Protein AF-W1WLH9-F1 (afdb_monomer)

Secondary structure (DSSP, 8-state):
--EETTEEPPHHHHHHHHHHHHTT---PEE-TT-TT-EE---TT----TT-HHHHHHHHHHHHHHHHHHHTTTTSTTPPPHHHHHHHHTT-

Mean predicted aligned error: 3.55 Å

Sequence (91 aa):
TGFFLENKIPKEVTLDLLERLVEGALDFKPFYKYENLSYVEVPGFEPPFQVREYHHQLHKAFEFRYDYVEKLIGHKNELPQEVLDVLKTLM

Foldseek 3Di:
DCAQVPHDDDVVQVVVVVVCVVVVNFDWDDDPPQPPDTDGDDPPRDQPVVDPVSLVVQLVVLVVVLVVQVVCPPHPPHDDPVVNVSSVSRD

Radius of gyration: 15.84 Å; Cα contacts (8 Å, |Δi|>4): 61; chains: 1; bounding box: 33×31×39 Å

pLDDT: mean 94.02, std 4.2, range [63.12, 97.56]

Solvent-accessible surface area (backbone atoms only — not comparable to full-atom values): 5715 Å² total; per-residue (Å²): 120,63,60,59,84,92,46,73,47,56,65,64,62,57,49,52,54,51,53,31,52,76,70,66,70,65,66,73,40,73,40,79,91,43,89,92,38,64,41,64,90,43,94,97,66,68,80,63,84,88,41,68,67,55,54,52,53,53,36,53,53,40,51,55,49,43,59,53,54,63,70,22,63,97,44,99,75,46,69,68,69,65,59,56,57,54,44,60,77,64,101

Nearest PDB structures (foldseek):
  2f1m-assembly1_A  TM=7.735E-01  e=4.424E+00  Escherichia coli
  8t1l-assembly1_D  TM=3.656E-01  e=8.175E+00  Mus musculus

Structure (mmCIF, N/CA/C/O backbone):
data_AF-W1WLH9-F1
#
_entry.id   AF-W1WLH9-F1
#
loop_
_atom_site.group_PDB
_atom_site.id
_atom_site.type_symbol
_atom_site.label_atom_id
_atom_site.label_alt_id
_atom_site.label_comp_id
_atom_site.label_asym_id
_atom_site.label_entity_id
_atom_site.label_seq_id
_atom_site.pdbx_PDB_ins_code
_atom_site.Cartn_x
_atom_site.Cartn_y
_atom_site.Cartn_z
_atom_site.occupancy
_atom_site.B_iso_or_equiv
_atom_site.auth_seq_id
_atom_site.auth_comp_id
_atom_site.auth_asym_id
_atom_site.auth_atom_id
_atom_site.pdbx_PDB_model_num
ATOM 1 N N . THR A 1 1 ? -15.992 7.424 -2.085 1.00 63.12 1 THR A N 1
ATOM 2 C CA . THR A 1 1 ? -15.106 6.376 -1.549 1.00 63.12 1 THR A CA 1
ATOM 3 C C . THR A 1 1 ? -15.171 5.162 -2.445 1.00 63.12 1 THR A C 1
ATOM 5 O O . THR A 1 1 ? -16.172 4.982 -3.134 1.00 63.12 1 THR A O 1
ATOM 8 N N . GLY A 1 2 ? -14.080 4.403 -2.503 1.00 89.31 2 GLY A N 1
ATOM 9 C CA . GLY A 1 2 ? -13.973 3.204 -3.330 1.00 89.31 2 GLY A CA 1
ATOM 10 C C . GLY A 1 2 ? -14.467 1.946 -2.618 1.00 89.31 2 GLY A C 1
ATOM 11 O O . GLY A 1 2 ? -15.257 2.004 -1.672 1.00 89.31 2 GLY A O 1
ATOM 12 N N . PHE A 1 3 ? -13.961 0.815 -3.089 1.00 92.69 3 PHE A N 1
ATOM 13 C CA . PHE A 1 3 ? -14.188 -0.505 -2.522 1.00 92.69 3 PHE A CA 1
ATOM 14 C C . PHE A 1 3 ? -12.847 -1.115 -2.128 1.00 92.69 3 PHE A C 1
ATOM 16 O O . PHE A 1 3 ? -11.826 -0.851 -2.766 1.00 92.69 3 PHE A O 1
ATOM 23 N N . PHE A 1 4 ? -12.869 -1.935 -1.090 1.00 92.81 4 PHE A N 1
ATOM 24 C CA . PHE A 1 4 ? -11.810 -2.880 -0.795 1.00 92.81 4 PHE A CA 1
ATOM 25 C C . PHE A 1 4 ? -12.356 -4.274 -1.081 1.00 92.81 4 PHE A C 1
ATOM 27 O O . PHE A 1 4 ?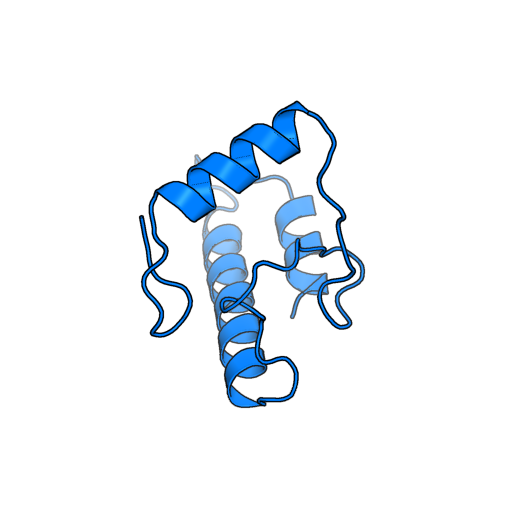 -13.245 -4.750 -0.373 1.00 92.81 4 PHE A O 1
ATOM 34 N N . LEU A 1 5 ? -11.858 -4.896 -2.153 1.00 90.56 5 LEU A N 1
ATOM 35 C CA . LEU A 1 5 ? -12.473 -6.091 -2.732 1.00 90.56 5 LEU A CA 1
ATOM 36 C C . LEU A 1 5 ? -13.963 -5.810 -3.013 1.00 90.56 5 LEU A C 1
ATOM 38 O O . LEU A 1 5 ? -14.284 -4.820 -3.666 1.00 90.56 5 LEU A O 1
ATOM 42 N N . GLU A 1 6 ? -14.870 -6.616 -2.471 1.00 91.06 6 GLU A N 1
ATOM 43 C CA . GLU A 1 6 ? -16.319 -6.440 -2.629 1.00 91.06 6 GLU A CA 1
ATOM 44 C C . GLU A 1 6 ? -16.930 -5.476 -1.592 1.00 91.06 6 GLU A C 1
ATOM 46 O O . GLU A 1 6 ? -18.093 -5.082 -1.696 1.00 91.06 6 GLU A O 1
ATOM 51 N N . ASN A 1 7 ? -16.158 -5.061 -0.582 1.00 92.00 7 ASN A N 1
ATOM 52 C CA . ASN A 1 7 ? -16.663 -4.259 0.528 1.00 92.00 7 ASN A CA 1
ATOM 53 C C . ASN A 1 7 ? -16.561 -2.766 0.213 1.00 92.00 7 ASN A C 1
ATOM 55 O O . ASN A 1 7 ? -15.474 -2.209 0.034 1.00 92.00 7 ASN A O 1
ATOM 59 N N . LYS A 1 8 ? -17.707 -2.081 0.181 1.00 94.25 8 LYS A N 1
ATOM 60 C CA . LYS A 1 8 ? -17.748 -0.624 0.027 1.00 94.25 8 LYS A CA 1
ATOM 61 C C . LYS A 1 8 ? -17.150 0.043 1.260 1.00 94.25 8 LYS A C 1
ATOM 63 O O . LYS A 1 8 ? -17.579 -0.249 2.370 1.00 94.25 8 LYS A O 1
ATOM 68 N N . ILE A 1 9 ? -16.238 0.991 1.063 1.00 94.31 9 ILE A N 1
ATOM 69 C CA . ILE A 1 9 ? -15.639 1.751 2.165 1.00 94.31 9 ILE A CA 1
ATOM 70 C C . ILE A 1 9 ? -16.567 2.929 2.519 1.00 94.31 9 ILE A C 1
ATOM 72 O O . ILE A 1 9 ? -16.781 3.808 1.668 1.00 94.31 9 ILE A O 1
ATOM 76 N N . PRO A 1 10 ? -17.143 2.989 3.737 1.00 95.00 10 PRO A N 1
ATOM 77 C CA . PRO A 1 10 ? -17.887 4.156 4.202 1.00 95.00 10 PRO A CA 1
ATOM 78 C C . PRO A 1 10 ? -16.980 5.387 4.278 1.00 95.00 10 PRO A C 1
ATOM 80 O O . PRO A 1 10 ? -15.777 5.277 4.515 1.00 95.00 10 PRO A O 1
ATOM 83 N N . LYS A 1 11 ? -17.547 6.580 4.087 1.00 95.69 11 LYS A N 1
ATOM 84 C CA . LYS A 1 11 ? -16.765 7.828 4.161 1.00 95.69 11 LYS A CA 1
ATOM 85 C C . LYS A 1 11 ? -16.203 8.058 5.565 1.00 95.69 11 LYS A C 1
ATOM 87 O O . LYS A 1 11 ? -15.105 8.579 5.695 1.00 95.69 11 LYS A O 1
ATOM 92 N N . GLU A 1 12 ? -16.934 7.616 6.581 1.00 95.12 12 GLU A N 1
ATOM 93 C CA . GLU A 1 12 ? -16.603 7.731 7.998 1.00 95.12 12 GLU A CA 1
ATOM 94 C C . GLU A 1 12 ? -15.295 6.999 8.310 1.00 95.12 12 GLU A C 1
ATOM 96 O O . GLU A 1 12 ? -14.439 7.555 8.983 1.00 95.12 12 GLU A O 1
ATOM 101 N N . VAL A 1 13 ? -15.090 5.812 7.727 1.00 95.19 13 VAL A N 1
ATOM 102 C CA . VAL A 1 13 ? -13.843 5.042 7.873 1.00 95.19 13 VAL A CA 1
ATOM 103 C C . VAL A 1 13 ? -12.648 5.804 7.298 1.00 95.19 13 VAL A C 1
ATOM 105 O O . VAL A 1 13 ? -11.577 5.832 7.891 1.00 95.19 13 VAL A O 1
ATOM 108 N N . THR A 1 14 ? -12.818 6.443 6.136 1.00 94.56 14 THR A N 1
ATOM 109 C CA . THR A 1 14 ? -11.741 7.240 5.528 1.00 94.56 14 THR A CA 1
ATOM 110 C C . THR A 1 14 ? -11.419 8.482 6.359 1.00 94.56 14 THR A C 1
ATOM 112 O O . THR A 1 14 ? -10.249 8.813 6.513 1.00 94.56 14 THR A O 1
ATOM 115 N N . LEU A 1 15 ? -12.439 9.166 6.884 1.00 96.38 15 LEU A N 1
ATOM 116 C CA . LEU A 1 15 ? -12.258 10.368 7.700 1.00 96.38 15 LEU A CA 1
ATOM 117 C C . LEU A 1 15 ? -11.580 10.046 9.039 1.00 96.38 15 LEU A C 1
ATOM 119 O O . LEU A 1 15 ? -10.605 10.710 9.371 1.00 96.38 15 LEU A O 1
ATOM 123 N N . ASP A 1 16 ? -12.003 8.980 9.726 1.00 95.50 16 ASP A N 1
ATOM 124 C CA . AS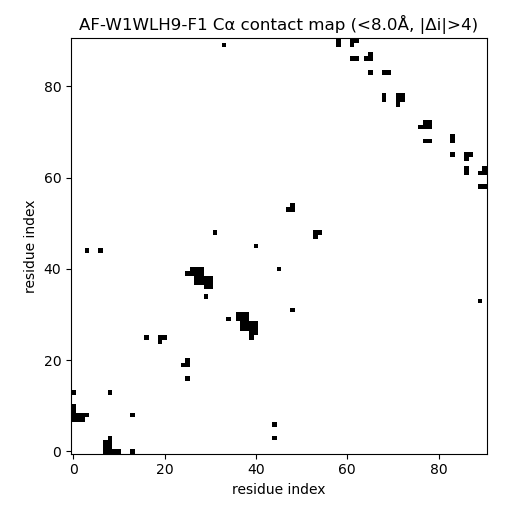P A 1 16 ? -11.378 8.508 10.974 1.00 95.50 16 ASP A CA 1
ATOM 125 C C . ASP A 1 16 ? -9.879 8.220 10.797 1.00 95.50 16 ASP A C 1
ATOM 127 O O . ASP A 1 16 ? -9.046 8.680 11.577 1.00 95.50 16 ASP A O 1
ATOM 131 N N . LEU A 1 17 ? -9.506 7.521 9.718 1.00 95.94 17 LEU A N 1
ATOM 132 C CA . LEU A 1 17 ? -8.099 7.238 9.422 1.00 95.94 17 LEU A CA 1
ATOM 133 C C . LEU A 1 17 ? -7.280 8.508 9.178 1.00 95.94 17 LEU A C 1
ATOM 135 O O . LEU A 1 17 ? -6.127 8.572 9.598 1.00 95.94 17 LEU A O 1
ATOM 139 N N . LEU A 1 18 ? -7.849 9.508 8.499 1.00 96.12 18 LEU A N 1
ATOM 140 C CA . LEU A 1 18 ? -7.166 10.776 8.242 1.00 96.12 18 LEU A CA 1
ATOM 141 C C . LEU A 1 18 ? -6.981 11.590 9.526 1.00 96.12 18 LEU A C 1
ATOM 143 O O . LEU A 1 18 ? -5.898 12.130 9.739 1.00 96.12 18 LEU A O 1
ATOM 147 N N . GLU A 1 19 ? -7.999 11.652 10.384 1.00 97.50 19 GLU A N 1
ATOM 148 C CA . GLU A 1 19 ? -7.921 12.329 11.683 1.00 97.50 19 GLU A CA 1
ATOM 149 C C . GLU A 1 19 ? -6.834 11.691 12.555 1.00 97.50 19 GLU A C 1
ATOM 151 O O . GLU A 1 19 ? -5.889 12.364 12.972 1.00 97.50 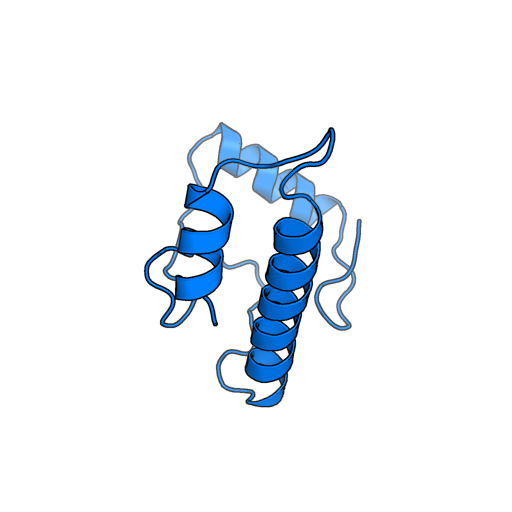19 GLU A O 1
ATOM 156 N N . ARG A 1 20 ? -6.871 10.364 12.710 1.00 97.56 20 ARG A N 1
ATOM 157 C CA . ARG A 1 20 ? -5.873 9.621 13.490 1.00 97.56 20 ARG A CA 1
ATOM 158 C C . ARG A 1 20 ? -4.466 9.698 12.898 1.00 97.56 20 ARG A C 1
ATOM 160 O O . ARG A 1 20 ? -3.495 9.652 13.652 1.00 97.56 20 ARG A O 1
ATOM 167 N N . LEU A 1 21 ? -4.327 9.811 11.573 1.00 96.81 21 LEU A N 1
ATOM 168 C CA . LEU A 1 21 ? -3.031 10.034 10.923 1.00 96.81 21 LEU A CA 1
ATOM 169 C C . LEU A 1 21 ? -2.440 11.385 11.336 1.00 96.81 21 LEU A C 1
ATOM 171 O O . LEU A 1 21 ? -1.263 11.449 11.682 1.00 96.81 21 LEU A O 1
ATOM 175 N N . VAL A 1 22 ? -3.251 12.448 11.318 1.00 97.38 22 VAL A N 1
ATOM 176 C CA . VAL A 1 22 ? -2.832 13.805 11.711 1.00 97.38 22 VAL A CA 1
ATOM 177 C C . VAL A 1 22 ? -2.485 13.869 13.198 1.00 97.38 22 VAL A C 1
ATOM 179 O O . VAL A 1 22 ? -1.525 14.535 13.577 1.00 97.38 22 VAL A O 1
ATOM 182 N N . GLU A 1 23 ? -3.220 13.140 14.033 1.00 97.50 23 GLU A N 1
ATOM 183 C CA . GLU A 1 23 ? -2.964 13.040 15.473 1.00 97.50 23 GLU A CA 1
ATOM 184 C C . GLU A 1 23 ? -1.776 12.127 15.824 1.00 97.50 23 GLU A C 1
ATOM 186 O O . GLU A 1 23 ? -1.349 12.090 16.977 1.00 97.50 23 GLU A O 1
ATOM 191 N N . GLY A 1 24 ? -1.225 11.384 14.856 1.00 96.50 24 GLY A N 1
ATOM 192 C CA . GLY A 1 24 ? -0.156 10.410 15.098 1.00 96.50 24 GLY A CA 1
ATOM 193 C C . GLY A 1 24 ? -0.610 9.184 15.901 1.00 96.50 24 GLY A C 1
ATOM 194 O O . GLY A 1 24 ? 0.208 8.529 16.540 1.00 96.50 24 GLY A O 1
ATOM 195 N N . ALA A 1 25 ? -1.909 8.874 15.878 1.00 96.62 25 ALA A N 1
ATOM 196 C CA . ALA A 1 25 ? -2.552 7.808 16.651 1.00 96.62 25 ALA A CA 1
ATOM 197 C C . ALA A 1 25 ? -2.765 6.502 15.853 1.00 96.62 25 ALA A C 1
ATOM 199 O O . ALA A 1 25 ? -3.496 5.601 16.285 1.00 96.62 25 ALA A O 1
ATOM 200 N N . LEU A 1 26 ? -2.181 6.400 14.656 1.00 97.25 26 LEU A N 1
ATOM 201 C CA . LEU A 1 26 ? -2.220 5.185 13.844 1.00 97.25 26 LEU A CA 1
ATOM 202 C C . LEU A 1 26 ? -1.109 4.216 14.246 1.00 97.25 26 LEU A C 1
ATOM 204 O O . LEU A 1 26 ? 0.056 4.591 14.339 1.00 97.25 26 LEU A O 1
ATOM 208 N N . ASP A 1 27 ? -1.487 2.951 14.413 1.00 96.00 27 ASP A N 1
ATOM 209 C CA . ASP A 1 27 ? -0.559 1.841 14.599 1.00 96.00 27 ASP A CA 1
ATOM 210 C C . ASP A 1 27 ? -0.345 1.137 13.256 1.00 96.00 27 ASP A C 1
ATOM 212 O O . ASP A 1 27 ? -1.261 0.511 12.713 1.00 96.00 27 ASP A O 1
ATOM 216 N N . PHE A 1 28 ? 0.853 1.291 12.697 1.00 96.12 28 PHE A N 1
ATOM 217 C CA . PHE A 1 28 ? 1.235 0.667 11.436 1.00 96.12 28 PHE A CA 1
ATOM 218 C C . PHE A 1 28 ? 1.832 -0.709 11.700 1.00 96.12 28 PHE A C 1
ATOM 220 O O . PHE A 1 28 ? 2.875 -0.850 12.337 1.00 96.12 28 PHE A O 1
ATOM 227 N N . LYS A 1 29 ? 1.193 -1.732 11.140 1.00 95.38 29 LYS A N 1
ATOM 228 C CA . LYS A 1 29 ? 1.633 -3.121 11.227 1.00 95.38 29 LYS A CA 1
ATOM 229 C C . LYS A 1 29 ? 2.299 -3.558 9.927 1.00 95.38 29 LYS A C 1
ATOM 231 O O . LYS A 1 29 ? 1.906 -3.075 8.862 1.00 95.38 29 LYS A O 1
ATOM 236 N N . PRO A 1 30 ? 3.263 -4.493 9.973 1.00 95.44 30 PRO A N 1
ATOM 237 C CA . PRO A 1 30 ? 3.844 -5.070 8.767 1.00 95.44 30 PRO A CA 1
ATOM 238 C C . PRO A 1 30 ? 2.766 -5.627 7.837 1.00 95.44 30 PRO A C 1
ATOM 240 O O . PRO A 1 30 ? 1.846 -6.331 8.267 1.00 95.44 30 PRO A O 1
ATOM 243 N N . PHE A 1 31 ? 2.875 -5.318 6.550 1.00 94.38 31 PHE A N 1
ATOM 244 C CA . PHE A 1 31 ? 1.952 -5.816 5.545 1.00 94.38 31 PHE A CA 1
ATOM 245 C C . PHE A 1 31 ? 2.458 -7.167 5.034 1.00 94.38 31 PHE A C 1
ATOM 247 O O . PHE A 1 31 ? 3.256 -7.258 4.103 1.00 94.38 31 PHE A O 1
ATOM 254 N N . TYR A 1 32 ? 1.996 -8.244 5.669 1.00 92.12 32 TYR A N 1
ATOM 255 C CA . TYR A 1 32 ? 2.431 -9.611 5.375 1.00 92.12 32 TYR A CA 1
ATOM 256 C C . TYR A 1 32 ? 3.964 -9.769 5.453 1.00 92.12 32 TYR A C 1
ATOM 258 O O . TYR A 1 32 ? 4.579 -9.353 6.430 1.00 92.12 32 TYR A O 1
ATOM 266 N N . LYS A 1 33 ? 4.578 -10.415 4.457 1.00 88.38 33 LYS A N 1
ATOM 267 C CA . LYS A 1 33 ? 6.024 -10.657 4.356 1.00 88.38 33 LYS A CA 1
ATOM 268 C C . LYS A 1 33 ? 6.752 -9.580 3.540 1.00 88.38 33 LYS A C 1
ATOM 270 O O . LYS A 1 33 ? 7.903 -9.788 3.178 1.00 88.38 33 LYS A O 1
ATOM 275 N N . TYR A 1 34 ? 6.087 -8.469 3.223 1.00 88.50 34 TYR A N 1
ATOM 276 C CA . TYR A 1 34 ? 6.691 -7.374 2.471 1.00 88.50 34 TYR A CA 1
ATOM 277 C C . TYR A 1 34 ? 7.435 -6.443 3.429 1.00 88.50 34 TYR A C 1
ATOM 279 O O . TYR A 1 34 ? 6.814 -5.772 4.248 1.00 88.50 34 TYR A O 1
ATOM 287 N N . GLU A 1 35 ? 8.762 -6.392 3.317 1.00 85.31 35 GLU A N 1
ATOM 288 C CA . GLU A 1 35 ? 9.620 -5.644 4.251 1.00 85.31 35 GLU A CA 1
ATOM 289 C C . GLU A 1 35 ? 9.342 -4.134 4.247 1.00 85.31 35 GLU A C 1
ATOM 291 O O . GLU A 1 35 ? 9.392 -3.487 5.288 1.00 85.31 35 GLU A O 1
ATOM 296 N N . ASN A 1 36 ? 8.990 -3.584 3.083 1.00 87.31 36 ASN A N 1
ATOM 297 C CA . ASN A 1 36 ? 8.824 -2.143 2.878 1.00 87.31 36 ASN A CA 1
ATOM 298 C C . ASN A 1 36 ? 7.363 -1.674 2.932 1.00 87.31 36 ASN A C 1
ATOM 300 O O . ASN A 1 36 ? 7.077 -0.525 2.596 1.00 87.31 36 ASN A O 1
ATOM 304 N N . LEU A 1 37 ? 6.425 -2.548 3.312 1.00 92.56 37 LEU A N 1
ATOM 305 C CA . LEU A 1 37 ? 5.004 -2.221 3.350 1.00 92.56 37 LEU A CA 1
ATOM 306 C C . LEU A 1 37 ? 4.440 -2.385 4.757 1.00 92.56 37 LEU A C 1
ATOM 308 O O . LEU A 1 37 ? 4.691 -3.364 5.459 1.00 92.56 37 LEU A O 1
ATOM 312 N N . SER A 1 38 ? 3.607 -1.428 5.140 1.00 95.00 38 SER A N 1
ATOM 313 C CA . SER A 1 38 ? 2.835 -1.468 6.372 1.00 95.00 38 SER A CA 1
ATOM 314 C C . SER A 1 38 ? 1.403 -1.024 6.110 1.00 95.00 38 SER A C 1
ATOM 316 O O . SER A 1 38 ? 1.104 -0.389 5.096 1.00 95.00 38 SER A O 1
ATOM 318 N N . TYR A 1 39 ? 0.502 -1.398 7.008 1.00 95.50 39 TYR A N 1
ATOM 319 C CA . TYR A 1 39 ? -0.897 -1.003 6.951 1.00 95.50 39 TYR A CA 1
ATOM 320 C C . TYR A 1 39 ? -1.456 -0.779 8.347 1.00 95.50 39 TYR A C 1
ATOM 322 O O . TYR A 1 39 ? -0.909 -1.256 9.339 1.00 95.50 39 TYR A O 1
ATOM 330 N N . VAL A 1 40 ? -2.574 -0.071 8.400 1.00 95.94 40 VAL A N 1
ATOM 331 C CA . VAL A 1 40 ? -3.386 0.040 9.606 1.00 95.94 40 VAL A CA 1
ATOM 332 C C . VAL A 1 40 ? -4.512 -0.974 9.497 1.00 95.94 40 VAL A C 1
ATOM 334 O O . VAL A 1 40 ? -5.192 -1.046 8.472 1.00 95.94 40 VAL A O 1
ATOM 337 N N . GLU A 1 41 ? -4.723 -1.746 10.556 1.00 94.75 41 GLU A N 1
ATOM 338 C CA . GLU A 1 41 ? -5.893 -2.611 10.651 1.00 94.75 41 GLU A CA 1
ATOM 339 C C . GLU A 1 41 ? -7.166 -1.774 10.765 1.00 94.75 41 GLU A C 1
ATOM 341 O O . GLU A 1 41 ? -7.305 -0.918 11.642 1.00 94.75 41 GLU A O 1
ATOM 346 N N . VAL A 1 42 ? -8.111 -2.054 9.876 1.00 94.25 42 VAL A N 1
ATOM 347 C CA . VAL A 1 42 ? -9.428 -1.429 9.862 1.00 94.25 42 VAL A CA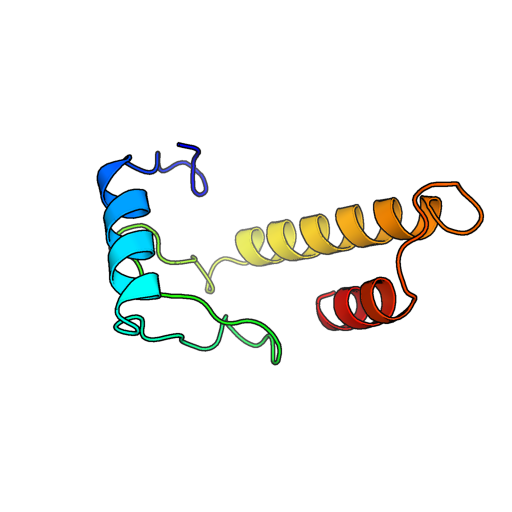 1
ATOM 348 C C . VAL A 1 42 ? -10.457 -2.547 10.006 1.00 94.25 42 VAL A C 1
ATOM 350 O O . VAL A 1 42 ? -10.510 -3.408 9.123 1.00 94.25 42 VAL A O 1
ATOM 353 N N . PRO A 1 43 ? -11.271 -2.549 11.077 1.00 91.81 43 PRO A N 1
ATOM 354 C CA . PRO A 1 43 ? -12.263 -3.592 11.305 1.00 91.81 43 PRO A CA 1
ATOM 355 C C . PRO A 1 43 ? -13.188 -3.805 10.101 1.00 91.81 43 PRO A C 1
ATOM 357 O O . PRO A 1 43 ? -13.837 -2.864 9.637 1.00 91.81 43 PRO A O 1
ATOM 360 N N . GLY A 1 44 ? -13.258 -5.041 9.602 1.00 92.31 44 GLY A N 1
ATOM 361 C CA . GLY A 1 44 ? -14.069 -5.427 8.438 1.00 92.31 44 GLY A CA 1
ATOM 362 C C . GLY A 1 44 ? -13.410 -5.178 7.074 1.00 92.31 44 GLY A C 1
ATOM 363 O O . GLY A 1 44 ? -14.027 -5.432 6.036 1.00 92.31 44 GLY A O 1
ATOM 364 N N . PHE A 1 45 ? -12.169 -4.690 7.064 1.00 94.19 45 PHE A N 1
ATOM 365 C CA . PHE A 1 45 ? -11.364 -4.432 5.869 1.00 94.19 45 PHE A CA 1
ATOM 366 C C . PHE A 1 45 ? -9.975 -5.080 5.970 1.00 94.19 45 PHE A C 1
ATOM 368 O O . PHE A 1 45 ? -8.996 -4.591 5.405 1.00 94.19 45 PHE A O 1
ATOM 375 N N . GLU A 1 46 ? -9.876 -6.191 6.695 1.00 93.56 46 GLU A N 1
ATOM 376 C CA . GLU A 1 46 ? -8.636 -6.929 6.872 1.00 93.56 46 GLU A CA 1
ATOM 377 C C . GLU A 1 46 ? -8.220 -7.612 5.557 1.00 93.56 46 GLU A C 1
ATOM 379 O O . GLU A 1 46 ? -9.018 -8.332 4.944 1.00 93.56 46 GLU A O 1
ATOM 384 N N . PRO A 1 47 ? -6.962 -7.446 5.112 1.00 93.81 47 PRO A N 1
ATOM 385 C CA . PRO A 1 47 ? -6.450 -8.186 3.972 1.00 93.81 47 PRO A CA 1
ATOM 386 C C . PRO A 1 47 ? -6.507 -9.702 4.205 1.00 93.81 47 PRO A C 1
ATOM 388 O O . PRO A 1 47 ? -5.969 -10.194 5.203 1.00 93.81 47 PRO A O 1
ATOM 391 N N . PRO A 1 48 ? -7.089 -10.486 3.280 1.00 94.69 48 PRO A N 1
ATOM 392 C CA . PRO A 1 48 ? -7.187 -11.930 3.434 1.00 94.69 48 PRO A CA 1
ATOM 393 C C . PRO A 1 48 ? -5.855 -12.608 3.072 1.00 94.69 48 PRO A C 1
ATOM 395 O O . PRO A 1 48 ? -5.759 -13.359 2.104 1.00 94.69 48 PRO A O 1
ATOM 398 N N . PHE A 1 49 ? -4.807 -12.384 3.872 1.00 93.38 49 PHE A N 1
ATOM 399 C CA . PHE A 1 49 ? -3.442 -12.874 3.624 1.00 93.38 49 PHE A CA 1
ATOM 400 C C . PHE A 1 49 ? -3.293 -14.406 3.590 1.00 93.38 49 PHE A C 1
ATOM 402 O O . PHE A 1 49 ? -2.234 -14.910 3.229 1.00 93.38 49 PHE A O 1
ATOM 409 N N . GLN A 1 50 ? -4.319 -15.168 3.961 1.00 93.25 50 GLN A N 1
ATOM 410 C CA . GLN A 1 50 ? -4.321 -16.631 3.827 1.00 93.25 50 GLN A CA 1
ATOM 411 C C . GLN A 1 50 ? -4.887 -17.099 2.475 1.00 93.25 50 GLN A C 1
ATOM 413 O O . GLN A 1 50 ? -4.807 -18.279 2.138 1.00 93.25 50 GLN A O 1
ATOM 418 N N . VAL A 1 51 ? -5.455 -16.188 1.679 1.00 94.81 51 VAL A N 1
ATOM 419 C CA . VAL A 1 51 ? -6.081 -16.495 0.392 1.00 94.81 51 VAL A CA 1
ATOM 420 C C . VAL A 1 51 ? -5.055 -16.333 -0.723 1.00 94.81 51 VAL A C 1
ATOM 422 O O . VAL A 1 51 ? -4.588 -15.234 -1.009 1.00 94.81 51 VAL A O 1
ATOM 425 N N . ARG A 1 52 ? -4.732 -17.437 -1.406 1.00 93.50 52 ARG A N 1
ATOM 426 C CA . ARG A 1 52 ? -3.777 -17.444 -2.529 1.00 93.50 52 ARG A CA 1
ATOM 427 C C . ARG A 1 52 ? -4.151 -16.455 -3.636 1.00 93.50 52 ARG A C 1
ATOM 429 O O . ARG A 1 52 ? -3.276 -15.788 -4.176 1.00 93.50 52 ARG A O 1
ATOM 436 N N . GLU A 1 53 ? -5.436 -16.361 -3.962 1.00 94.44 53 GLU A N 1
ATOM 437 C CA . GLU A 1 53 ? -5.923 -15.468 -5.019 1.00 94.44 53 GLU A CA 1
ATOM 438 C C . GLU A 1 53 ? -5.677 -13.988 -4.690 1.00 94.44 53 GLU A C 1
ATOM 440 O O . GLU A 1 53 ? -5.351 -13.209 -5.579 1.00 94.44 53 GLU A O 1
ATOM 445 N N . TYR A 1 54 ? -5.743 -13.602 -3.412 1.00 93.81 54 TYR A N 1
ATOM 446 C CA . TYR A 1 54 ? -5.436 -12.235 -2.994 1.00 93.81 54 TYR A CA 1
ATOM 447 C C . TYR A 1 54 ? -3.972 -11.877 -3.279 1.00 93.81 54 TYR A C 1
ATOM 449 O O . TYR A 1 54 ? -3.695 -10.830 -3.858 1.00 93.81 54 TYR A O 1
ATOM 457 N N . HIS A 1 55 ? -3.039 -12.781 -2.962 1.00 92.25 55 HIS A N 1
ATOM 458 C CA . HIS A 1 55 ? -1.618 -12.596 -3.285 1.00 92.25 55 HIS A CA 1
ATOM 459 C C . HIS A 1 55 ? -1.370 -12.517 -4.789 1.00 92.25 55 HIS A C 1
ATOM 461 O O . HIS A 1 55 ? -0.592 -11.682 -5.238 1.00 92.25 55 HIS A O 1
ATOM 467 N N . HIS A 1 56 ? -2.065 -13.343 -5.574 1.00 93.38 56 HIS A N 1
ATOM 468 C CA . HIS A 1 56 ? -1.972 -13.308 -7.036 1.00 93.38 56 HIS A CA 1
ATOM 469 C C . HIS A 1 56 ? -2.433 -11.968 -7.616 1.00 93.38 56 HIS A C 1
ATOM 471 O O . HIS A 1 56 ? -1.770 -11.403 -8.486 1.00 93.38 56 HIS A O 1
ATOM 477 N N . GLN A 1 57 ? -3.544 -11.426 -7.113 1.00 93.62 57 GLN A N 1
ATOM 478 C CA . GLN A 1 57 ? -4.024 -10.099 -7.503 1.00 93.62 57 GLN A CA 1
ATOM 479 C C . GLN A 1 57 ? -3.035 -9.000 -7.108 1.00 93.62 57 GLN A C 1
ATOM 481 O O . GLN A 1 57 ? -2.793 -8.086 -7.896 1.00 93.62 57 GLN A O 1
ATOM 486 N N . LEU A 1 58 ? -2.443 -9.104 -5.916 1.00 92.81 58 LEU A N 1
ATOM 487 C CA . LEU A 1 58 ? -1.457 -8.146 -5.430 1.00 92.81 58 LEU A CA 1
ATOM 488 C C . LEU A 1 58 ? 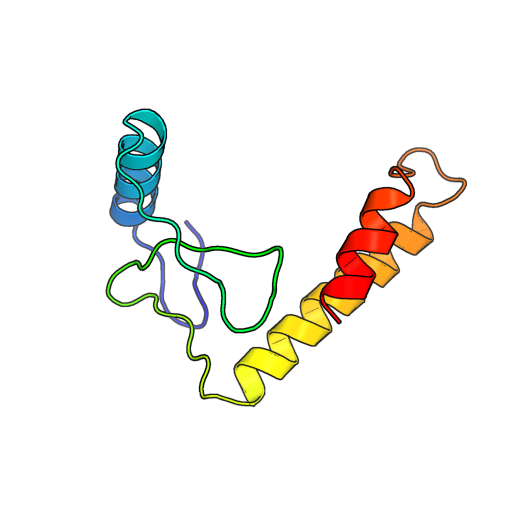-0.202 -8.128 -6.319 1.00 92.81 58 LEU A C 1
ATOM 490 O O . LEU A 1 58 ? 0.202 -7.060 -6.777 1.00 92.81 58 LEU A O 1
ATOM 494 N N . HIS A 1 59 ? 0.346 -9.308 -6.628 1.00 92.62 59 HIS A N 1
ATOM 495 C CA . HIS A 1 59 ? 1.498 -9.480 -7.518 1.00 92.62 59 HIS A CA 1
ATOM 496 C C . HIS A 1 59 ? 1.230 -8.886 -8.903 1.00 92.62 59 HIS A C 1
ATOM 498 O O . HIS A 1 59 ? 1.967 -8.015 -9.360 1.00 92.62 59 HIS A O 1
ATOM 504 N N . LYS A 1 60 ? 0.106 -9.257 -9.531 1.00 95.25 60 LYS A N 1
ATOM 505 C CA . LYS A 1 60 ? -0.304 -8.703 -10.832 1.00 95.25 60 LYS A CA 1
ATOM 506 C C . LYS A 1 60 ? -0.432 -7.186 -10.820 1.00 95.25 60 LYS A C 1
ATOM 508 O O . LYS A 1 60 ? -0.149 -6.527 -11.818 1.00 95.25 60 LYS A O 1
ATOM 513 N N . ALA A 1 61 ? -0.897 -6.616 -9.712 1.00 94.12 61 ALA A N 1
ATOM 514 C CA . ALA A 1 61 ? -1.015 -5.176 -9.591 1.00 94.12 61 ALA A CA 1
ATOM 515 C C . ALA A 1 61 ? 0.370 -4.504 -9.534 1.00 94.12 61 ALA A C 1
ATOM 517 O O . ALA A 1 61 ? 0.530 -3.408 -10.077 1.00 94.12 61 ALA A O 1
ATOM 518 N N . PHE A 1 62 ? 1.366 -5.112 -8.881 1.00 94.44 62 PHE A N 1
ATOM 519 C CA . PHE A 1 62 ? 2.742 -4.604 -8.893 1.00 94.44 62 PHE A CA 1
ATOM 520 C C . PHE A 1 62 ? 3.400 -4.755 -10.266 1.00 94.44 62 PHE A C 1
ATOM 522 O O . PHE A 1 62 ? 3.940 -3.764 -10.752 1.00 94.44 62 PHE A O 1
ATOM 529 N N . GLU A 1 63 ? 3.245 -5.901 -10.935 1.00 96.06 63 GLU A N 1
ATOM 530 C CA . GLU A 1 63 ? 3.706 -6.108 -12.321 1.00 96.06 63 GLU A CA 1
ATOM 531 C C . GLU A 1 63 ? 3.124 -5.054 -13.268 1.00 96.06 63 GLU A C 1
ATOM 533 O O . GLU A 1 63 ? 3.854 -4.373 -13.980 1.00 96.06 63 GLU A O 1
ATOM 538 N N . PHE A 1 64 ? 1.809 -4.824 -13.207 1.00 97.12 64 PHE A N 1
ATOM 539 C CA . PHE A 1 64 ? 1.157 -3.813 -14.040 1.00 97.12 64 PHE A CA 1
ATOM 540 C C . PHE A 1 64 ? 1.733 -2.405 -13.820 1.00 97.12 64 PHE A C 1
ATOM 542 O O . PHE A 1 64 ? 1.880 -1.631 -14.769 1.00 97.12 64 PHE A O 1
ATOM 549 N N . ARG A 1 65 ? 2.056 -2.051 -12.568 1.00 96.19 65 ARG A N 1
ATOM 550 C CA . ARG A 1 65 ? 2.681 -0.758 -12.249 1.00 96.19 65 ARG A CA 1
ATOM 551 C C . ARG A 1 65 ? 4.121 -0.699 -12.732 1.00 96.19 65 ARG A C 1
ATOM 553 O O . ARG A 1 65 ? 4.508 0.337 -13.263 1.00 96.19 65 ARG A O 1
ATOM 560 N N . TYR A 1 66 ? 4.879 -1.780 -12.575 1.00 97.19 66 TYR A N 1
ATOM 561 C CA . TYR A 1 66 ? 6.242 -1.884 -13.082 1.00 97.19 66 TYR A CA 1
ATOM 562 C C . TYR A 1 66 ? 6.268 -1.655 -14.598 1.00 97.19 66 TYR A C 1
ATOM 564 O O . TYR A 1 66 ? 6.923 -0.722 -15.059 1.00 97.19 66 TYR A O 1
ATOM 572 N N . ASP A 1 67 ? 5.454 -2.399 -15.350 1.00 97.25 67 ASP A N 1
ATOM 573 C CA . ASP A 1 67 ? 5.348 -2.288 -16.809 1.00 97.25 67 ASP A CA 1
ATOM 574 C C . ASP A 1 67 ? 4.940 -0.884 -17.263 1.00 97.25 67 ASP A C 1
ATOM 576 O O . ASP A 1 67 ? 5.375 -0.396 -18.308 1.00 97.25 67 ASP A O 1
ATOM 580 N N . TYR A 1 68 ? 4.049 -0.232 -16.510 1.00 97.06 68 TYR A N 1
ATOM 581 C CA . TYR A 1 68 ? 3.641 1.136 -16.802 1.00 97.06 68 TYR A CA 1
ATOM 582 C C . TYR A 1 68 ? 4.797 2.119 -16.604 1.00 97.06 68 TYR A C 1
ATOM 584 O O . TYR A 1 68 ? 5.044 2.931 -17.491 1.00 97.06 68 TYR A O 1
ATOM 592 N N . VAL A 1 69 ? 5.504 2.043 -15.471 1.00 97.38 69 VAL A N 1
ATOM 593 C CA . VAL A 1 69 ? 6.617 2.950 -15.151 1.00 97.38 69 VAL A CA 1
ATOM 594 C C . VAL A 1 69 ? 7.803 2.723 -16.088 1.00 97.38 69 VAL A C 1
ATOM 596 O O . VAL A 1 69 ? 8.402 3.693 -16.543 1.00 97.38 69 VAL A O 1
ATOM 599 N N . GLU A 1 70 ? 8.105 1.475 -16.446 1.00 97.06 70 GLU A N 1
ATOM 600 C CA . GLU A 1 70 ? 9.181 1.140 -17.386 1.00 97.06 70 GLU A CA 1
ATOM 601 C C . GLU A 1 70 ? 8.955 1.794 -18.759 1.00 97.06 70 GLU A C 1
ATOM 603 O O . GLU A 1 70 ? 9.878 2.350 -19.352 1.00 97.06 70 GLU A O 1
ATOM 608 N N . LYS A 1 71 ? 7.701 1.847 -19.226 1.00 97.12 71 LYS A N 1
ATOM 609 C CA . LYS A 1 71 ? 7.320 2.535 -20.474 1.00 97.12 71 LYS A CA 1
ATOM 610 C C . LYS A 1 71 ? 7.452 4.058 -20.418 1.00 97.12 71 LYS A C 1
ATOM 612 O O . LYS A 1 71 ? 7.289 4.697 -21.454 1.00 97.12 71 LYS A O 1
ATOM 617 N N . LEU A 1 72 ? 7.687 4.657 -19.250 1.00 97.44 72 LEU A N 1
ATOM 618 C CA . LEU A 1 72 ? 7.898 6.102 -19.119 1.00 97.44 72 LEU A CA 1
ATOM 619 C C . LEU A 1 72 ? 9.365 6.506 -19.301 1.00 97.44 72 LEU A C 1
ATOM 621 O O . LEU A 1 72 ? 9.624 7.695 -19.483 1.00 97.44 72 LEU A O 1
ATOM 625 N N . ILE A 1 73 ? 10.306 5.556 -19.275 1.00 96.31 73 ILE A N 1
ATOM 626 C CA . ILE A 1 73 ? 11.739 5.828 -19.450 1.00 96.31 73 ILE A CA 1
ATOM 627 C C . ILE A 1 73 ? 11.987 6.473 -20.818 1.00 96.31 73 ILE A C 1
ATOM 629 O O . ILE A 1 73 ? 11.516 5.982 -21.844 1.00 96.31 73 ILE A O 1
ATOM 633 N N . GLY A 1 74 ? 12.730 7.581 -20.846 1.00 95.94 74 GLY A N 1
ATOM 634 C CA . GLY A 1 74 ? 13.009 8.340 -22.065 1.00 95.94 74 GLY A CA 1
ATOM 635 C C . GLY A 1 74 ? 11.843 9.212 -22.545 1.00 95.94 74 GLY A C 1
ATOM 636 O O . GLY A 1 74 ? 11.921 9.805 -23.625 1.00 95.94 74 GLY A O 1
ATOM 637 N N . HIS A 1 75 ? 10.766 9.321 -21.761 1.00 96.06 75 HIS A N 1
ATOM 638 C CA . HIS A 1 75 ? 9.602 10.154 -22.056 1.00 96.06 75 HIS A CA 1
ATOM 639 C C . HIS A 1 75 ? 9.402 11.254 -21.003 1.00 96.06 75 HIS A C 1
ATOM 641 O O . HIS A 1 75 ? 9.986 11.251 -19.927 1.00 96.06 75 HIS A O 1
ATOM 647 N N . LYS A 1 76 ? 8.526 12.225 -21.301 1.00 93.62 76 LYS A N 1
ATOM 648 C CA . LYS A 1 76 ? 8.292 13.424 -20.467 1.00 93.62 76 LYS A CA 1
ATOM 649 C C . LYS A 1 76 ? 7.975 13.128 -18.989 1.00 93.62 76 LYS A C 1
ATOM 651 O O . LYS A 1 76 ? 8.253 13.969 -18.143 1.00 93.62 76 LYS A O 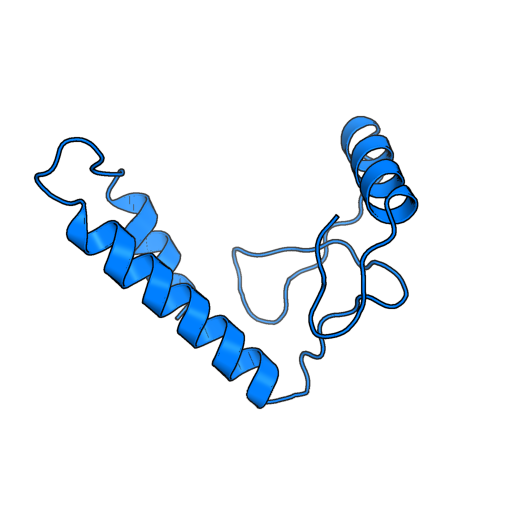1
ATOM 656 N N . ASN A 1 77 ? 7.362 11.980 -18.702 1.00 95.19 77 ASN A N 1
ATOM 657 C CA . ASN A 1 77 ? 6.911 11.592 -17.363 1.00 95.19 77 ASN A CA 1
ATOM 658 C C . ASN A 1 77 ? 7.801 10.505 -16.735 1.00 95.19 77 ASN A C 1
ATOM 660 O O . ASN A 1 77 ? 7.319 9.754 -15.891 1.00 95.19 77 ASN A O 1
ATOM 664 N N . GLU A 1 78 ? 9.053 10.381 -17.177 1.00 97.00 78 GLU A N 1
ATOM 665 C CA . GLU A 1 78 ? 10.025 9.467 -16.579 1.00 97.00 78 GLU A CA 1
ATOM 666 C C . GLU A 1 78 ? 10.112 9.676 -15.060 1.00 97.00 78 GLU A C 1
ATOM 668 O O . GLU A 1 78 ? 10.169 10.807 -14.570 1.00 97.00 78 GLU A O 1
ATOM 673 N N . LEU A 1 79 ? 10.086 8.568 -14.319 1.00 97.00 79 LEU A N 1
ATOM 674 C CA . LEU A 1 79 ? 10.234 8.560 -12.868 1.00 97.00 79 LEU A CA 1
ATOM 675 C C . LEU A 1 79 ? 11.665 8.156 -12.485 1.00 97.00 79 LEU A C 1
ATO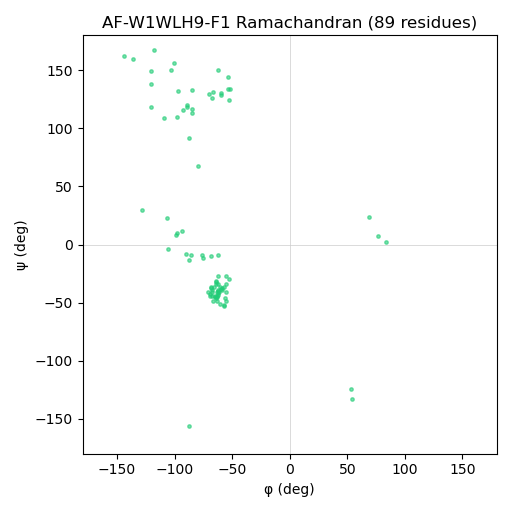M 677 O O . LEU A 1 79 ? 12.327 7.466 -13.260 1.00 97.00 79 LEU A O 1
ATOM 681 N N . PRO A 1 80 ? 12.142 8.538 -11.287 1.00 97.44 80 PRO A N 1
ATOM 682 C CA . PRO A 1 80 ? 13.437 8.095 -10.779 1.00 97.44 80 PRO A CA 1
ATOM 683 C C . PRO A 1 80 ? 13.591 6.564 -10.786 1.00 97.44 80 PRO A C 1
ATOM 685 O O . PRO A 1 80 ? 12.644 5.838 -10.481 1.00 97.44 80 PRO A O 1
ATOM 688 N N . GLN A 1 81 ? 14.808 6.079 -11.062 1.00 95.69 81 GLN A N 1
ATOM 689 C CA . GLN A 1 81 ? 15.125 4.643 -11.137 1.00 95.69 81 GLN A CA 1
ATOM 690 C C . GLN A 1 81 ? 14.740 3.871 -9.863 1.00 95.69 81 GLN A C 1
ATOM 692 O O . GLN A 1 81 ? 14.275 2.735 -9.950 1.00 95.69 81 GLN A O 1
ATOM 697 N N . GLU A 1 82 ? 14.842 4.513 -8.694 1.00 95.88 82 GLU A N 1
ATOM 698 C CA . GLU A 1 82 ? 14.467 3.924 -7.402 1.00 95.88 82 GLU A CA 1
ATOM 699 C C . GLU A 1 82 ? 13.020 3.404 -7.373 1.00 95.88 82 GLU A C 1
ATOM 701 O O . GLU A 1 82 ? 12.725 2.447 -6.663 1.00 95.88 82 GLU A O 1
ATOM 706 N N . VAL A 1 83 ? 12.113 3.974 -8.178 1.00 95.31 83 VAL A N 1
ATOM 707 C CA . VAL A 1 83 ? 10.718 3.520 -8.255 1.00 95.31 83 VAL A CA 1
ATOM 708 C C . VAL A 1 83 ? 10.642 2.102 -8.820 1.00 95.31 83 VAL A C 1
ATOM 710 O O . VAL A 1 83 ? 9.935 1.255 -8.272 1.00 95.31 83 VAL A O 1
ATOM 713 N N . LEU A 1 84 ? 11.380 1.824 -9.898 1.00 96.12 84 LEU A N 1
ATOM 714 C CA . LEU A 1 84 ? 11.442 0.487 -10.491 1.00 96.12 84 LEU A CA 1
ATOM 715 C C . LEU A 1 84 ? 12.160 -0.496 -9.569 1.00 96.12 84 LEU A C 1
ATOM 717 O O . LEU A 1 84 ? 11.744 -1.650 -9.470 1.00 96.12 84 LEU A O 1
ATOM 721 N N . ASP A 1 85 ? 13.201 -0.039 -8.876 1.00 95.19 85 ASP A N 1
ATOM 722 C CA . ASP A 1 85 ? 13.956 -0.872 -7.942 1.00 95.19 85 ASP A CA 1
ATOM 723 C C . ASP A 1 85 ? 13.077 -1.304 -6.762 1.00 95.19 85 ASP A C 1
ATOM 725 O O . ASP A 1 85 ? 13.028 -2.490 -6.439 1.00 95.19 85 ASP A O 1
ATOM 729 N N . VAL A 1 86 ? 12.296 -0.384 -6.184 1.00 93.50 86 VAL A N 1
ATOM 730 C CA . VAL A 1 86 ? 11.329 -0.702 -5.123 1.00 93.50 86 VAL A CA 1
ATOM 731 C C . VAL A 1 86 ? 10.238 -1.640 -5.632 1.00 93.50 86 VAL A C 1
ATOM 733 O O . VAL A 1 86 ? 9.947 -2.630 -4.965 1.00 93.50 86 VAL A O 1
ATOM 736 N N . LEU A 1 87 ? 9.657 -1.393 -6.812 1.00 93.50 87 LEU A N 1
ATOM 737 C CA . LEU A 1 87 ? 8.617 -2.268 -7.368 1.00 93.50 87 LEU A CA 1
ATOM 738 C C . LEU A 1 87 ? 9.120 -3.701 -7.594 1.00 93.50 87 LEU A C 1
ATOM 740 O O . LEU A 1 87 ? 8.377 -4.641 -7.322 1.00 93.50 87 LEU A O 1
ATOM 744 N N . LYS A 1 88 ? 10.384 -3.886 -8.000 1.00 92.12 88 LYS A N 1
ATOM 745 C CA . LYS A 1 88 ? 11.015 -5.215 -8.105 1.00 92.12 88 LYS A CA 1
ATOM 746 C C . LYS A 1 88 ? 11.118 -5.952 -6.772 1.00 92.12 88 LYS A C 1
ATOM 748 O O . LYS A 1 88 ? 11.111 -7.173 -6.782 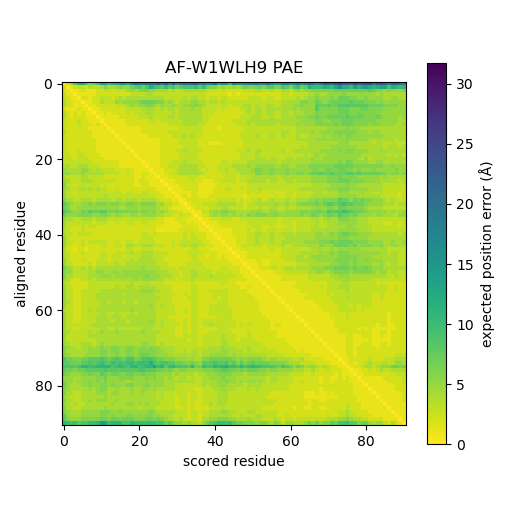1.00 92.12 88 LYS A O 1
ATOM 753 N N . THR A 1 89 ? 11.192 -5.251 -5.637 1.00 91.06 89 THR A N 1
ATOM 754 C CA . THR A 1 89 ? 11.191 -5.902 -4.309 1.00 91.06 89 THR A CA 1
ATOM 755 C C . THR A 1 89 ? 9.812 -6.417 -3.880 1.00 91.06 89 THR A C 1
ATOM 757 O O . THR A 1 89 ? 9.709 -7.134 -2.887 1.00 91.06 89 THR A O 1
ATOM 760 N N . LEU A 1 90 ? 8.749 -6.034 -4.599 1.00 88.31 90 LEU A N 1
ATOM 761 C CA . LEU A 1 90 ? 7.352 -6.341 -4.270 1.00 88.31 90 LEU A CA 1
ATOM 762 C C . LEU A 1 90 ? 6.725 -7.420 -5.174 1.00 88.31 90 LEU A C 1
ATOM 764 O O . LEU A 1 90 ? 5.570 -7.795 -4.950 1.00 88.31 90 LEU A O 1
ATOM 768 N N . MET A 1 91 ? 7.466 -7.893 -6.179 1.00 85.25 91 MET A N 1
ATOM 769 C CA . MET A 1 91 ? 7.099 -8.987 -7.088 1.00 85.25 91 MET A CA 1
ATOM 770 C C . MET A 1 91 ? 7.847 -10.254 -6.671 1.00 85.25 91 MET A C 1
ATOM 772 O O . MET A 1 91 ? 7.174 -11.284 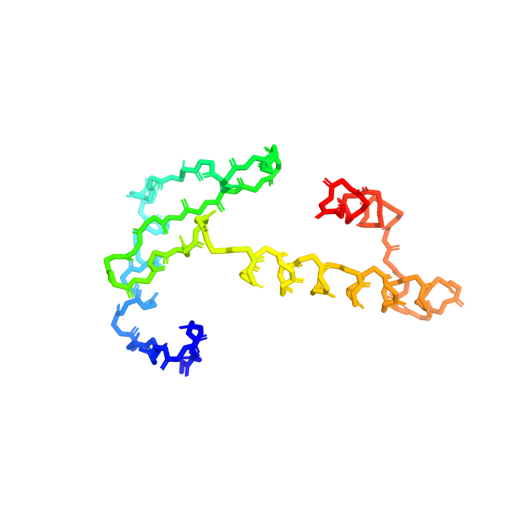-6.449 1.00 85.25 91 MET A O 1
#